Protein AF-A0A7C7GGK7-F1 (afdb_monomer)

Mean predicted aligned error: 16.46 Å

Secondary structure (DSSP, 8-state):
-EEEEEEEEEETTEEEEEEEEEEEE--SS--EEEES---HHHHHHHHHHHHHHHHTTPPPPSSEEEEEEEES-S-SSS-TT-----------HHHHHHHHHHHSPPTTTTGGGGS---S-HHHHHHHHHHTT--------SS-TT---

Radius of gyration: 23.61 Å; Cα contacts (8 Å, |Δi|>4): 130; chains: 1; bounding box: 52×41×65 Å

Solvent-accessible surface area (backbone atoms only — not comparable to full-atom values): 9558 Å² total; per-residue (Å²): 92,81,48,78,46,83,47,74,47,73,62,90,92,45,78,41,69,26,46,40,37,41,37,51,44,91,47,90,58,64,45,80,46,81,46,62,86,70,53,71,71,62,63,54,42,54,59,53,54,52,50,51,37,52,75,70,75,45,81,79,73,71,34,19,36,40,35,40,49,45,68,77,85,71,71,102,70,89,72,94,79,71,83,75,82,62,80,76,87,68,89,41,75,67,57,43,52,55,50,50,64,69,69,50,75,50,73,80,74,45,50,69,75,73,51,89,78,64,95,44,71,70,58,43,51,52,52,22,61,75,69,74,44,89,78,84,85,87,85,70,99,63,60,96,82,72,79,132

pLDDT: mean 74.41, std 16.19, range [34.75, 95.0]

Nearest PDB structures (foldseek):
  7t71-assembly1_B-2  TM=4.369E-01  e=2.823E-01  Picrophilus oshimae DSM 9789
  4du8-assembly2_B  TM=4.999E-01  e=1.140E+00  Staphylococcus epidermidis
  6iey-assembly1_B  TM=2.844E-01  e=3.638E-01  uncultured bacterium
  3qt6-assembly1_B  TM=4.251E-01  e=1.294E+00  Staphylococcus epidermidis
  6n0y-assembly2_F  TM=3.670E-01  e=7.311E-01  Anaerolinea thermophila UNI-1

Foldseek 3Di:
DKDKDWDWDDDPPDIAIKIKIKDFDADQAADEEEDDPDDPVVVVCVVVVVVVCVVVVHDDDRTYIYMYIGGPPDDDPDDPPDPPPPPDDDDDVVNVVVVCVVPPDDPVSCVVVVDPDDPDPVVQVVVCVVVVHDGDDDDDPDDPVDDD

Sequence (148 aa):
MLAKVLSSAILGIDAYVVEVEAHLTGAKLPKFKTVGLPEGAVKESKERVRAAIKNTGFIFPHKHVSIFVMGIMIGSFFLAGCNTNKEQFSLTSKSYEMWRDYITPTENELLWTSIPWRSSFREGLIDADEYQKPLLLWAMNGHPLGCT

Structure (mmCIF, N/CA/C/O backbone):
data_AF-A0A7C7GGK7-F1
#
_entry.id   AF-A0A7C7GGK7-F1
#
loop_
_atom_site.group_PDB
_atom_site.id
_atom_site.type_symbol
_atom_site.label_atom_id
_atom_site.label_alt_id
_atom_site.label_comp_id
_atom_site.label_asym_id
_atom_site.label_entity_id
_atom_site.label_seq_id
_atom_site.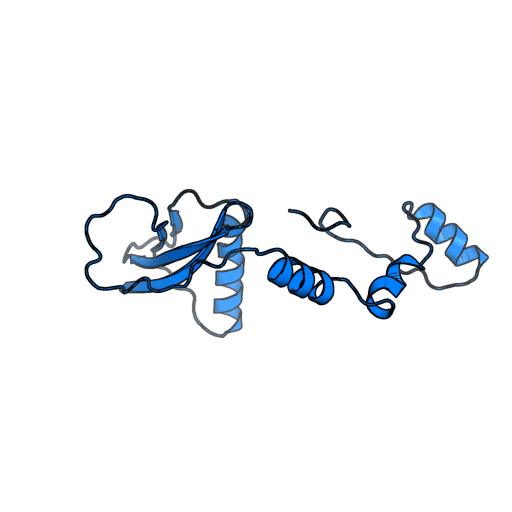pdbx_PDB_ins_code
_atom_site.Cartn_x
_atom_site.Cartn_y
_atom_site.Cartn_z
_atom_site.occupancy
_atom_site.B_iso_or_equiv
_atom_site.auth_seq_id
_atom_site.auth_comp_id
_atom_site.auth_asym_id
_atom_site.auth_atom_id
_atom_site.pdbx_PDB_model_num
ATOM 1 N N . MET A 1 1 ? -15.890 15.602 21.342 1.00 60.84 1 MET A N 1
ATOM 2 C CA . MET A 1 1 ? -15.187 14.345 21.700 1.00 60.84 1 MET A CA 1
ATOM 3 C C . MET A 1 1 ? -13.830 14.373 21.028 1.00 60.84 1 MET A C 1
ATOM 5 O O . MET A 1 1 ? -13.796 14.701 19.845 1.00 60.84 1 MET A O 1
ATOM 9 N N . LEU A 1 2 ? -12.759 14.103 21.775 1.00 77.81 2 LEU A N 1
ATOM 10 C CA . LEU A 1 2 ? -11.380 14.084 21.283 1.00 77.81 2 LEU A CA 1
ATOM 11 C C . LEU A 1 2 ? -10.863 12.643 21.350 1.00 77.81 2 LEU A C 1
ATOM 13 O O . LEU A 1 2 ? -10.968 12.018 22.402 1.00 77.81 2 LEU A O 1
ATOM 17 N N . ALA A 1 3 ? -10.345 12.129 20.242 1.00 83.38 3 ALA A N 1
ATOM 18 C CA . ALA A 1 3 ? -9.638 10.856 20.174 1.00 83.38 3 ALA A CA 1
ATOM 19 C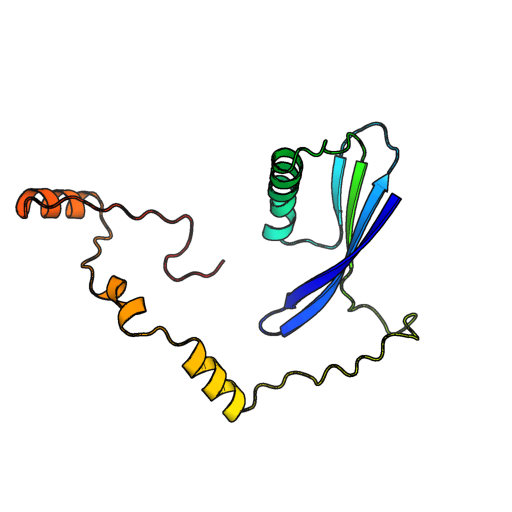 C . ALA A 1 3 ? -8.208 11.121 19.699 1.00 83.38 3 ALA A C 1
ATOM 21 O O . ALA A 1 3 ? -8.009 11.943 18.805 1.00 83.38 3 ALA A O 1
ATOM 22 N N . LYS A 1 4 ? -7.231 10.437 20.294 1.00 82.50 4 LYS A N 1
ATOM 23 C CA . LYS A 1 4 ? -5.817 10.539 19.924 1.00 82.50 4 LYS A CA 1
ATOM 24 C C . LYS A 1 4 ? -5.273 9.162 19.582 1.00 82.50 4 LYS A C 1
ATOM 26 O O . LYS A 1 4 ? -5.633 8.187 20.240 1.00 82.50 4 LYS A O 1
ATOM 31 N N . VAL A 1 5 ? -4.414 9.088 18.575 1.00 84.31 5 VAL A N 1
ATOM 32 C CA . VAL A 1 5 ? -3.712 7.861 18.200 1.00 84.31 5 VAL A CA 1
ATOM 33 C C . VAL A 1 5 ? -2.286 8.185 17.769 1.00 84.31 5 VAL A C 1
ATOM 35 O O . VAL A 1 5 ? -2.046 9.166 17.064 1.00 84.31 5 VAL A O 1
ATOM 38 N N . LEU A 1 6 ? -1.337 7.356 18.201 1.00 82.62 6 LEU A N 1
ATOM 39 C CA . LEU A 1 6 ? 0.034 7.412 17.707 1.00 82.62 6 LEU A CA 1
ATOM 40 C C . LEU A 1 6 ? 0.099 6.742 16.335 1.00 82.62 6 LEU A C 1
ATOM 42 O O . LEU A 1 6 ? -0.434 5.652 16.134 1.00 82.62 6 LEU A O 1
ATOM 46 N N . SER A 1 7 ? 0.764 7.397 15.397 1.00 83.31 7 SER A N 1
ATOM 47 C CA . SER A 1 7 ? 0.987 6.911 14.041 1.00 83.31 7 SER A CA 1
ATOM 48 C C . SER A 1 7 ? 2.434 7.187 13.623 1.00 83.31 7 SER A C 1
ATOM 50 O O . SER A 1 7 ? 3.248 7.663 14.420 1.00 83.31 7 SER A O 1
ATOM 52 N N . SER A 1 8 ? 2.774 6.864 12.382 1.00 81.62 8 SER A N 1
ATOM 53 C CA . SER A 1 8 ? 4.082 7.137 11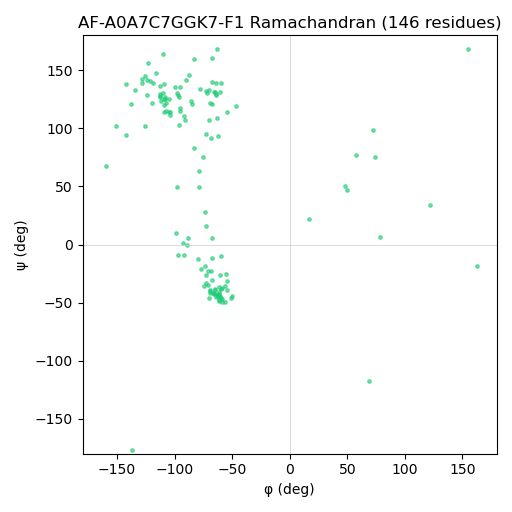.798 1.00 81.62 8 SER A CA 1
ATOM 54 C C . SER A 1 8 ? 3.936 7.863 10.466 1.00 81.62 8 SER A C 1
ATOM 56 O O . SER A 1 8 ? 3.026 7.591 9.685 1.00 81.62 8 SER A O 1
ATOM 58 N N . ALA A 1 9 ? 4.848 8.792 10.214 1.00 79.19 9 ALA A N 1
ATOM 59 C CA . ALA A 1 9 ? 5.038 9.446 8.929 1.00 79.19 9 ALA A CA 1
ATOM 60 C C . ALA A 1 9 ? 6.482 9.230 8.475 1.00 79.19 9 ALA A C 1
ATOM 62 O O . ALA A 1 9 ? 7.361 8.986 9.299 1.00 79.19 9 ALA A O 1
ATOM 63 N N . ILE A 1 10 ? 6.726 9.310 7.174 1.00 76.06 10 ILE A N 1
ATOM 64 C CA . ILE A 1 10 ? 8.057 9.128 6.598 1.00 76.06 10 ILE A CA 1
ATOM 65 C C . ILE A 1 10 ? 8.545 10.488 6.097 1.00 76.06 10 ILE A C 1
ATOM 67 O O . ILE A 1 10 ? 7.771 11.238 5.503 1.00 76.06 10 ILE A O 1
ATOM 71 N N . LEU A 1 11 ? 9.817 10.800 6.333 1.00 73.56 11 LEU A N 1
ATOM 72 C CA . LEU A 1 11 ? 10.525 11.903 5.690 1.00 73.56 11 LEU A CA 1
ATOM 73 C C . LEU A 1 11 ? 11.790 11.321 5.047 1.00 73.56 11 LEU A C 1
ATOM 75 O O . LEU A 1 11 ? 12.766 11.018 5.727 1.00 73.56 11 LEU A O 1
ATOM 79 N N . GLY A 1 12 ? 11.751 11.119 3.728 1.00 79.44 12 GLY A N 1
ATOM 80 C CA . GLY A 1 12 ? 12.812 10.407 3.010 1.00 79.44 12 GLY A CA 1
ATOM 81 C C . GLY A 1 12 ? 12.833 8.916 3.361 1.00 79.44 12 GLY A C 1
ATOM 82 O O . GLY A 1 12 ? 11.870 8.211 3.081 1.00 79.44 12 GLY A O 1
ATOM 83 N N . ILE A 1 13 ? 13.929 8.442 3.960 1.00 75.25 13 ILE A N 1
ATOM 84 C CA . ILE A 1 13 ? 14.077 7.054 4.446 1.00 75.25 13 ILE A CA 1
ATOM 85 C C . ILE A 1 13 ? 13.775 6.908 5.944 1.00 75.25 13 ILE A C 1
ATOM 87 O O . ILE A 1 13 ? 13.696 5.791 6.453 1.00 75.25 13 ILE A O 1
ATOM 91 N N . ASP A 1 14 ? 13.609 8.027 6.648 1.00 67.38 14 ASP A N 1
ATOM 92 C CA . ASP A 1 14 ? 13.467 8.057 8.097 1.00 67.38 14 ASP A CA 1
ATOM 93 C C . ASP A 1 14 ? 11.990 8.074 8.505 1.00 67.38 14 ASP A C 1
ATOM 95 O O . ASP A 1 14 ? 11.170 8.820 7.960 1.00 67.38 14 ASP A O 1
ATOM 99 N N . ALA A 1 15 ? 11.644 7.254 9.500 1.00 77.12 15 ALA A N 1
ATOM 100 C CA . ALA A 1 15 ? 10.300 7.184 10.060 1.00 77.12 15 ALA A CA 1
ATOM 101 C C . ALA A 1 15 ? 10.188 8.032 11.334 1.00 77.12 15 ALA A C 1
ATOM 103 O O . ALA A 1 15 ? 10.937 7.861 12.296 1.00 77.12 15 ALA A O 1
ATOM 104 N N . TYR A 1 16 ? 9.183 8.899 11.371 1.00 77.75 16 TYR A N 1
ATOM 105 C CA . TYR A 1 16 ? 8.879 9.791 12.480 1.00 77.75 16 TYR A CA 1
ATOM 106 C C . TYR A 1 16 ? 7.567 9.388 13.129 1.00 77.75 16 TYR A C 1
ATOM 108 O O . TYR A 1 16 ? 6.574 9.115 12.456 1.00 77.75 16 TYR A O 1
ATOM 116 N N . VAL A 1 17 ? 7.544 9.379 14.459 1.00 79.00 17 VAL A N 1
ATOM 117 C CA . VAL A 1 17 ? 6.294 9.211 15.202 1.00 79.00 17 VAL A CA 1
ATOM 118 C C . VAL A 1 17 ? 5.491 10.503 15.083 1.00 79.00 17 VAL A C 1
ATOM 120 O O . VAL A 1 17 ? 6.023 11.594 15.295 1.00 79.00 17 VAL A O 1
ATOM 123 N N . VAL A 1 18 ? 4.209 10.380 14.755 1.00 80.88 18 VAL A N 1
ATOM 124 C CA . VAL A 1 18 ? 3.268 11.501 14.682 1.00 80.88 18 VAL A CA 1
ATOM 125 C C . VAL A 1 18 ? 2.054 11.209 15.550 1.00 80.88 18 VAL A C 1
ATOM 127 O O . VAL A 1 18 ? 1.613 10.065 15.656 1.00 80.88 18 VAL A O 1
ATOM 130 N N . GLU A 1 19 ? 1.506 12.242 16.178 1.00 81.75 19 GLU A N 1
ATOM 131 C CA . GLU A 1 19 ? 0.240 12.134 16.896 1.00 81.75 19 GLU A CA 1
ATOM 132 C C . GLU A 1 19 ? -0.887 12.605 15.974 1.00 81.75 19 GLU A C 1
ATOM 134 O O . GLU A 1 19 ? -0.831 13.693 15.391 1.00 81.75 19 GLU A O 1
ATOM 139 N N . VAL A 1 20 ? -1.907 11.762 15.820 1.00 83.81 20 VAL A N 1
ATOM 140 C CA . VAL A 1 20 ? -3.114 12.089 15.065 1.00 83.81 20 VAL A CA 1
ATOM 141 C C . VAL A 1 20 ? -4.252 12.295 16.047 1.00 83.81 20 VAL A C 1
ATOM 143 O O . VAL A 1 20 ? -4.620 11.396 16.806 1.00 83.81 20 VAL A O 1
ATOM 146 N N . GLU A 1 21 ? -4.844 13.480 15.997 1.00 83.38 21 GLU A N 1
ATOM 147 C CA . GLU A 1 21 ? -5.991 13.834 16.816 1.00 83.38 21 GLU A CA 1
ATOM 148 C C . GLU A 1 21 ? -7.242 13.958 15.951 1.00 83.38 21 GLU A C 1
ATOM 150 O O . GLU A 1 21 ? -7.264 14.664 14.942 1.00 83.38 21 GLU A O 1
ATOM 155 N N . ALA A 1 22 ? -8.321 13.307 16.370 1.00 84.25 22 ALA A N 1
ATOM 156 C CA . ALA A 1 22 ? -9.635 13.439 15.767 1.00 84.25 22 ALA A CA 1
ATOM 157 C C . ALA A 1 22 ? -10.579 14.136 16.745 1.00 84.25 22 ALA A C 1
ATOM 159 O O . ALA A 1 22 ? -10.811 13.678 17.867 1.00 84.25 22 ALA A O 1
ATOM 160 N N . HIS A 1 23 ? -11.166 15.240 16.298 1.00 81.56 23 HIS A N 1
ATOM 161 C CA . HIS A 1 23 ? -12.105 16.018 17.081 1.00 81.56 23 HIS A CA 1
ATOM 162 C C . HIS A 1 23 ? -13.475 16.083 16.404 1.00 81.56 23 HIS A C 1
ATOM 164 O O . HIS A 1 23 ? -13.628 16.592 15.290 1.00 81.56 23 HIS A O 1
ATOM 170 N N . LEU A 1 24 ? -14.494 15.612 17.122 1.00 79.56 24 LEU A N 1
ATOM 171 C CA . LEU A 1 24 ? -15.897 15.777 16.748 1.00 79.56 24 LEU A CA 1
ATOM 172 C C . LEU A 1 24 ? -16.437 17.060 17.378 1.00 79.56 24 LEU A C 1
ATOM 174 O O . LEU A 1 24 ? -16.672 17.105 18.592 1.00 79.56 24 LEU A O 1
ATOM 178 N N . THR A 1 25 ? -16.649 18.078 16.543 1.00 72.50 25 THR A N 1
ATOM 179 C CA . THR A 1 25 ? -17.270 19.355 16.923 1.00 72.50 25 THR A CA 1
ATOM 180 C C . THR A 1 25 ? -18.784 19.284 16.734 1.00 72.50 25 THR A C 1
ATOM 182 O O . THR A 1 25 ? -19.278 18.719 15.760 1.00 72.50 25 THR A O 1
ATOM 185 N N . GLY A 1 26 ? -19.547 19.885 17.650 1.00 61.53 26 GLY A N 1
ATOM 186 C CA . GLY A 1 26 ? -21.019 19.892 17.627 1.00 61.53 26 GLY A CA 1
ATOM 187 C C . GLY A 1 26 ? -21.663 20.780 16.553 1.00 61.53 26 GLY A C 1
ATOM 188 O O . GLY A 1 26 ? -22.843 21.096 16.665 1.00 61.53 26 GLY A O 1
ATOM 189 N N . ALA A 1 27 ? -20.912 21.221 15.541 1.00 62.66 27 ALA A N 1
ATOM 190 C CA . ALA A 1 27 ? -21.442 22.086 14.494 1.00 62.66 27 ALA A CA 1
ATOM 191 C C . ALA A 1 27 ? -22.473 21.338 13.630 1.00 62.66 27 ALA A C 1
ATOM 193 O O . ALA A 1 27 ? -22.275 20.175 13.279 1.00 62.66 27 ALA A O 1
ATOM 194 N N . LYS A 1 28 ? -23.562 22.033 13.269 1.00 58.16 28 LYS A N 1
ATOM 195 C CA . LYS A 1 28 ? -24.721 21.486 12.535 1.00 58.16 28 LYS A CA 1
ATOM 196 C C . LYS A 1 28 ? -24.420 21.068 11.087 1.00 58.16 28 LYS A C 1
ATOM 198 O O . LYS A 1 28 ? -25.258 20.430 10.461 1.00 58.16 28 LYS A O 1
ATOM 203 N N . LEU A 1 29 ? -23.255 21.434 10.551 1.00 63.78 29 LEU A N 1
ATOM 204 C CA . LEU A 1 29 ? -22.863 21.145 9.173 1.00 63.78 29 LEU A CA 1
ATOM 205 C C . LEU A 1 29 ? -21.753 20.083 9.145 1.00 63.78 29 LEU A C 1
ATOM 207 O O . LEU A 1 29 ? -20.672 20.322 9.697 1.00 63.78 29 LEU A O 1
ATOM 211 N N . PRO A 1 30 ? -21.981 18.930 8.488 1.00 61.34 30 PRO A N 1
ATOM 212 C CA . PRO A 1 30 ? -20.973 17.892 8.356 1.00 61.34 30 PRO A CA 1
ATOM 213 C C . PRO A 1 30 ? -19.868 18.375 7.418 1.00 61.34 30 PRO A C 1
ATOM 215 O O . PRO A 1 30 ? -20.032 18.458 6.202 1.00 61.34 30 PRO A O 1
ATOM 218 N N . LYS A 1 31 ? -18.706 18.690 7.983 1.00 73.94 31 LYS A N 1
ATOM 219 C CA . LYS A 1 31 ? -17.505 19.014 7.219 1.00 73.94 31 LYS A CA 1
ATOM 220 C C . LYS A 1 31 ? -16.330 18.263 7.819 1.00 73.94 31 LYS A C 1
ATOM 222 O O . LYS A 1 31 ? -16.164 18.196 9.030 1.00 73.94 31 LYS A O 1
ATOM 227 N N . PHE A 1 32 ? -15.567 17.636 6.933 1.00 75.44 32 PHE A N 1
ATOM 228 C CA . PHE A 1 32 ? -14.387 16.860 7.279 1.00 75.44 32 PHE A CA 1
ATOM 229 C C . PHE A 1 32 ? -13.169 17.631 6.797 1.00 75.44 32 PHE A C 1
ATOM 231 O O . PHE A 1 32 ? -13.013 17.815 5.581 1.00 75.44 32 PHE A O 1
ATOM 238 N N . LYS A 1 33 ? -12.351 18.099 7.737 1.00 78.94 33 LYS A N 1
ATOM 239 C CA . LYS A 1 33 ? -11.163 18.910 7.471 1.00 78.94 33 LYS A CA 1
ATOM 240 C C . LYS A 1 33 ? -9.943 18.238 8.088 1.00 78.94 33 LYS A C 1
ATOM 242 O O . LYS A 1 33 ? -9.950 17.945 9.277 1.00 78.94 33 LYS A O 1
ATOM 247 N N . THR A 1 34 ? -8.902 18.065 7.285 1.00 79.44 34 THR A N 1
ATOM 248 C CA . THR A 1 34 ? -7.578 17.652 7.759 1.00 79.44 34 THR A CA 1
ATOM 249 C C . THR A 1 34 ? -6.689 18.892 7.859 1.00 79.44 34 THR A C 1
ATOM 251 O O . THR A 1 34 ? -6.721 19.743 6.967 1.00 79.44 34 THR A O 1
ATOM 254 N N . VAL A 1 35 ? -5.943 19.032 8.951 1.00 70.81 35 VAL A N 1
ATOM 255 C CA . VAL A 1 35 ?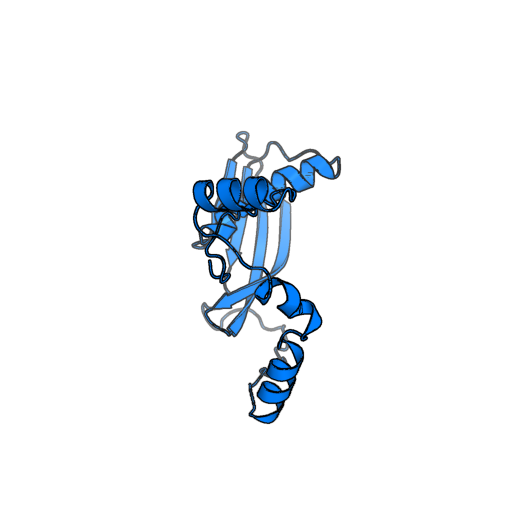 -5.074 20.179 9.265 1.00 70.81 35 VAL A CA 1
ATOM 256 C C . VAL A 1 35 ? -3.678 19.655 9.614 1.00 70.81 35 VAL A C 1
ATOM 258 O O . VAL A 1 35 ? -3.576 18.639 10.294 1.00 70.81 35 VAL A O 1
ATOM 261 N N . GLY A 1 36 ? -2.625 20.335 9.142 1.00 65.38 36 GLY A N 1
ATOM 262 C CA . GLY A 1 36 ? -1.224 19.920 9.338 1.00 65.38 36 GLY A CA 1
ATOM 263 C C . GLY A 1 36 ? -0.434 19.695 8.043 1.00 65.38 36 GLY A C 1
ATOM 264 O O . GLY A 1 36 ? 0.380 18.788 7.997 1.00 65.38 36 GLY A O 1
ATOM 265 N N . LEU A 1 37 ? -0.709 20.475 6.982 1.00 64.56 37 LEU A N 1
ATOM 266 C CA . LEU A 1 37 ? -0.084 20.333 5.649 1.00 64.56 37 LEU A CA 1
ATOM 267 C C . LEU A 1 37 ? -0.075 18.883 5.103 1.00 64.56 37 LEU A C 1
ATOM 269 O O . LEU A 1 37 ? 0.967 18.391 4.683 1.00 64.56 37 LEU A O 1
ATOM 273 N N . PRO A 1 38 ? -1.221 18.176 5.101 1.00 64.25 38 PRO A N 1
ATOM 274 C CA . PRO A 1 38 ? -1.276 16.806 4.606 1.00 64.25 38 PRO A CA 1
ATOM 275 C C . PRO A 1 38 ? -0.994 16.751 3.099 1.00 64.25 38 PRO A C 1
ATOM 277 O O . PRO A 1 38 ? -1.634 17.468 2.323 1.00 64.25 38 PRO A O 1
ATOM 280 N N . GLU A 1 39 ? -0.097 15.859 2.681 1.00 70.62 39 GLU A N 1
ATOM 281 C CA . GLU A 1 39 ? 0.101 15.526 1.268 1.00 70.62 39 GLU A CA 1
ATOM 282 C C . GLU A 1 39 ? -1.154 14.881 0.646 1.00 70.62 39 GLU A C 1
ATOM 284 O O . GLU A 1 39 ? -2.103 14.486 1.340 1.00 70.62 39 GLU A O 1
ATOM 289 N N . GLY A 1 40 ? -1.168 14.765 -0.688 1.00 69.50 40 GLY A N 1
ATOM 290 C CA . GLY A 1 40 ? -2.307 14.262 -1.467 1.00 69.50 40 GLY A CA 1
ATOM 291 C C . GLY A 1 40 ? -2.870 12.936 -0.944 1.00 69.50 40 GLY A C 1
ATOM 292 O O . GLY A 1 40 ? -4.077 12.829 -0.723 1.00 69.50 40 GLY A O 1
ATOM 293 N N . ALA A 1 41 ? -2.000 11.979 -0.607 1.00 70.69 41 ALA A N 1
ATOM 294 C CA . ALA A 1 41 ? -2.392 10.664 -0.094 1.00 70.69 41 ALA A CA 1
ATOM 295 C C . ALA A 1 41 ? -3.212 10.729 1.211 1.00 70.69 41 ALA A C 1
ATOM 297 O O . ALA A 1 41 ? -4.179 9.974 1.392 1.00 70.69 41 ALA A O 1
ATOM 298 N N . VAL A 1 42 ? -2.870 11.657 2.113 1.00 76.56 42 VAL A N 1
ATOM 299 C CA . VAL A 1 42 ? -3.592 11.884 3.375 1.00 76.56 42 VAL A CA 1
ATOM 300 C C . VAL A 1 42 ? -4.913 12.604 3.108 1.00 76.56 42 VAL A C 1
ATOM 302 O O . VAL A 1 42 ? -5.925 12.294 3.740 1.00 76.56 42 VAL A O 1
ATOM 305 N N . LYS A 1 43 ? -4.962 13.516 2.133 1.00 75.00 43 LYS A N 1
ATOM 306 C CA . LYS A 1 43 ? -6.207 14.184 1.726 1.00 75.00 43 LYS A CA 1
ATOM 307 C C . LYS A 1 43 ? -7.214 13.201 1.116 1.00 75.00 43 LYS A C 1
ATOM 309 O O . LYS A 1 43 ? -8.405 13.288 1.420 1.00 75.00 43 LYS A O 1
ATOM 314 N N . GLU A 1 44 ? -6.739 12.241 0.328 1.00 76.12 44 GLU A N 1
ATOM 315 C CA . GLU A 1 44 ? -7.550 11.172 -0.271 1.00 76.12 44 GLU A CA 1
ATOM 316 C C . GLU A 1 44 ? -7.999 10.108 0.738 1.00 76.12 44 GLU A C 1
ATOM 318 O O . GLU A 1 44 ? -9.059 9.499 0.573 1.00 76.12 44 GLU A O 1
ATOM 323 N N . SER A 1 45 ? -7.244 9.913 1.826 1.00 80.62 45 SER A N 1
ATOM 324 C CA . SER A 1 45 ? -7.577 8.936 2.877 1.00 80.62 45 SER A CA 1
ATOM 325 C C . SER A 1 45 ? -8.970 9.135 3.478 1.00 80.62 45 SER A C 1
ATOM 327 O O . SER A 1 45 ? -9.602 8.177 3.917 1.00 80.62 45 SER A O 1
ATOM 329 N N . LYS A 1 46 ? -9.491 10.364 3.425 1.00 82.19 46 LYS A N 1
ATOM 330 C CA . LYS A 1 46 ? -10.838 10.727 3.864 1.00 82.19 46 LYS A CA 1
ATOM 331 C C . LYS A 1 46 ? -11.926 9.837 3.263 1.00 82.19 46 LYS A C 1
ATOM 333 O O . LYS A 1 46 ? -12.811 9.395 3.995 1.00 82.19 46 LYS A O 1
ATOM 338 N N . GLU A 1 47 ? -11.884 9.580 1.956 1.00 81.31 47 GLU A N 1
ATOM 339 C CA . GLU A 1 47 ? -12.918 8.755 1.318 1.00 81.31 47 GLU A CA 1
ATOM 340 C C . GLU A 1 47 ? -12.765 7.279 1.702 1.00 81.31 47 GLU A C 1
ATOM 342 O O . GLU A 1 47 ? -13.764 6.601 1.945 1.00 81.31 47 GLU A O 1
ATOM 347 N N . ARG A 1 48 ? -11.524 6.808 1.902 1.00 84.31 48 ARG A N 1
ATOM 348 C CA . ARG A 1 48 ? -11.245 5.454 2.413 1.00 84.31 48 ARG A CA 1
ATOM 349 C C . ARG A 1 48 ? -11.787 5.257 3.830 1.00 84.31 48 ARG A C 1
ATOM 351 O O . ARG A 1 48 ? -12.439 4.252 4.098 1.00 84.31 48 ARG A O 1
ATOM 358 N N . VAL A 1 49 ? -11.598 6.239 4.714 1.00 84.81 49 VAL A N 1
ATOM 359 C CA . VAL A 1 49 ? -12.130 6.210 6.088 1.00 84.81 49 VAL A CA 1
ATOM 360 C C . VAL A 1 49 ? -13.657 6.148 6.084 1.00 84.81 49 VAL A C 1
ATOM 362 O O . VAL A 1 49 ? -14.246 5.368 6.831 1.00 84.81 49 VAL A O 1
ATOM 365 N N . ARG A 1 50 ? -14.323 6.923 5.219 1.00 83.56 50 ARG A N 1
ATOM 366 C CA . ARG A 1 50 ? -15.788 6.859 5.101 1.00 83.56 50 ARG A CA 1
ATOM 367 C C . ARG A 1 50 ? -16.280 5.507 4.611 1.00 83.56 50 ARG A C 1
ATOM 369 O O . ARG A 1 50 ? -17.232 4.979 5.181 1.00 83.56 50 ARG A O 1
ATOM 376 N N . ALA A 1 51 ? -15.644 4.961 3.577 1.00 84.75 51 ALA A N 1
ATOM 377 C CA . ALA A 1 51 ? -15.987 3.647 3.052 1.00 84.75 51 ALA A CA 1
ATOM 378 C C . ALA A 1 51 ? -15.810 2.558 4.122 1.00 84.75 51 ALA A C 1
ATOM 380 O O . ALA A 1 51 ? -16.711 1.749 4.32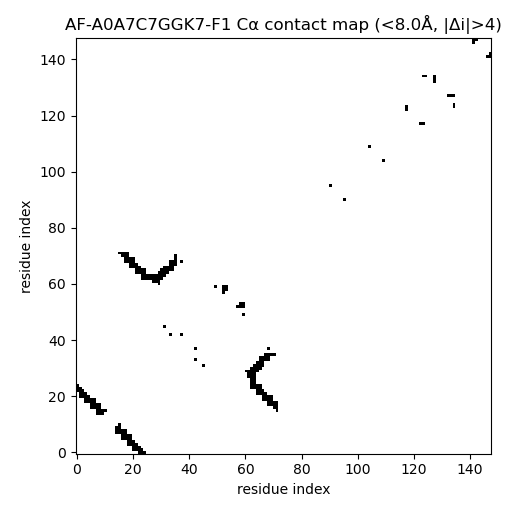1 1.00 84.75 51 ALA A O 1
ATOM 381 N N . ALA A 1 52 ? -14.708 2.593 4.876 1.00 86.19 52 ALA A N 1
ATOM 382 C CA . ALA A 1 52 ? -14.442 1.651 5.960 1.00 86.19 52 ALA A CA 1
ATOM 383 C C . ALA A 1 52 ? -15.500 1.717 7.076 1.00 86.19 52 ALA A C 1
ATOM 385 O O . ALA A 1 52 ? -16.013 0.681 7.497 1.00 86.19 52 ALA A O 1
ATOM 386 N N . ILE A 1 53 ? -15.884 2.921 7.517 1.00 86.50 53 ILE A N 1
ATOM 387 C CA . ILE A 1 53 ? -16.928 3.106 8.542 1.00 86.50 53 ILE A CA 1
ATOM 388 C C . ILE A 1 53 ? -18.273 2.559 8.050 1.00 86.50 53 ILE A C 1
ATOM 390 O O . ILE A 1 53 ? -18.944 1.824 8.770 1.00 86.50 53 ILE A O 1
ATOM 394 N N . LYS A 1 54 ? -18.640 2.848 6.795 1.00 85.12 54 LYS A N 1
ATOM 395 C CA . LYS A 1 54 ? -19.880 2.339 6.195 1.00 85.12 54 LYS A CA 1
ATOM 396 C C . LYS A 1 54 ? -19.879 0.809 6.090 1.00 85.12 54 LYS A C 1
ATOM 398 O O . LYS A 1 54 ? -20.878 0.178 6.420 1.00 85.12 54 LYS A O 1
ATOM 403 N N . ASN A 1 55 ? -18.765 0.218 5.661 1.00 86.88 55 ASN A N 1
ATOM 404 C CA . ASN A 1 55 ? -18.635 -1.231 5.474 1.00 86.88 55 ASN A CA 1
ATOM 405 C C . ASN A 1 55 ? -18.605 -2.013 6.792 1.00 86.88 55 ASN A C 1
ATOM 407 O O . ASN A 1 55 ? -18.940 -3.190 6.811 1.00 86.88 55 ASN A O 1
ATOM 411 N N . THR A 1 56 ? -18.233 -1.367 7.895 1.00 88.75 56 THR A N 1
ATOM 412 C CA . THR A 1 56 ? -18.226 -1.973 9.236 1.00 88.75 56 THR A CA 1
ATOM 413 C C . THR A 1 56 ? -19.568 -1.832 9.962 1.00 88.75 56 THR A C 1
ATOM 415 O O . THR A 1 56 ? -19.680 -2.210 11.123 1.00 88.75 56 THR A O 1
ATOM 418 N N . GLY A 1 57 ? -20.604 -1.311 9.290 1.00 86.19 57 GLY A N 1
ATOM 419 C CA . GLY A 1 57 ? -21.950 -1.159 9.850 1.00 86.19 57 GLY A CA 1
ATOM 420 C C . GLY A 1 57 ? -22.110 0.040 10.787 1.00 86.19 57 GLY A C 1
ATOM 421 O O . GLY A 1 57 ? -23.171 0.216 11.385 1.00 86.19 57 GLY A O 1
ATOM 422 N N . PHE A 1 58 ? -21.088 0.891 10.908 1.00 83.06 58 PHE A N 1
ATOM 423 C CA . PHE A 1 58 ? -21.155 2.102 11.715 1.00 83.06 58 PHE A CA 1
ATOM 424 C C . PHE A 1 58 ? -21.714 3.278 10.909 1.00 83.06 58 PHE A C 1
ATOM 426 O O . PHE A 1 58 ? -21.468 3.444 9.712 1.00 83.06 58 PHE A O 1
ATOM 433 N N . ILE A 1 59 ? -22.456 4.147 11.593 1.00 79.12 59 ILE A N 1
ATOM 434 C CA . ILE A 1 59 ? -22.995 5.367 10.995 1.00 79.12 59 ILE A CA 1
ATOM 435 C C . ILE A 1 59 ? -21.926 6.452 11.076 1.00 79.12 59 ILE A C 1
ATOM 437 O O . ILE A 1 59 ? -21.480 6.828 12.163 1.00 79.12 59 ILE A O 1
ATOM 441 N N . PHE A 1 60 ? -21.530 6.985 9.921 1.00 77.75 60 PHE A N 1
ATOM 442 C CA . PHE A 1 60 ? -20.619 8.120 9.887 1.00 77.75 60 PHE A CA 1
ATOM 443 C C . PHE A 1 60 ? -21.287 9.343 10.543 1.00 77.75 60 PHE A C 1
ATOM 445 O O . PHE A 1 60 ? -22.407 9.698 10.168 1.00 77.75 60 PHE A O 1
ATOM 452 N N . PRO A 1 61 ? -20.640 10.017 11.509 1.00 72.44 61 PRO A N 1
ATOM 453 C CA . PRO A 1 61 ? -21.279 11.098 12.245 1.00 72.44 61 PRO A CA 1
ATOM 454 C C . PRO A 1 61 ? -21.611 12.282 11.326 1.00 72.44 61 PRO A C 1
ATOM 456 O O . PRO A 1 61 ? -20.740 12.813 10.639 1.00 72.44 61 PRO A O 1
ATOM 459 N N . HIS A 1 62 ? -22.848 12.784 11.391 1.00 69.69 62 HIS A N 1
ATOM 460 C CA . HIS A 1 62 ? -23.293 14.012 10.702 1.00 69.69 62 HIS A CA 1
ATOM 461 C C . HIS A 1 62 ? -22.764 15.307 11.354 1.00 69.69 62 HIS A C 1
ATOM 463 O O . HIS A 1 62 ? -23.405 16.354 11.309 1.00 69.69 62 HIS A O 1
ATOM 469 N N . LYS A 1 63 ? -21.603 15.235 12.004 1.00 71.81 63 LYS A N 1
ATOM 470 C CA . LYS A 1 63 ? -20.968 16.333 12.738 1.00 71.81 63 LYS A CA 1
ATOM 471 C C . LYS A 1 63 ? -19.714 16.794 12.008 1.00 71.81 63 LYS A C 1
ATOM 473 O O . LYS A 1 63 ? -19.189 16.097 11.140 1.00 71.81 63 LYS A O 1
ATOM 478 N N . HIS A 1 64 ? -19.224 17.973 12.366 1.00 67.88 64 HIS A N 1
ATOM 479 C CA . HIS A 1 64 ? -17.943 18.444 11.861 1.00 67.88 64 HIS A CA 1
ATOM 480 C C . HIS A 1 64 ? -16.814 17.590 12.457 1.00 67.88 64 HIS A C 1
ATOM 482 O O . HIS A 1 64 ? -16.668 17.488 13.677 1.00 67.88 64 HIS A O 1
ATOM 488 N N . VAL A 1 65 ? -16.034 16.956 11.583 1.00 74.31 65 VAL A N 1
ATOM 489 C CA . VAL A 1 65 ? -14.880 16.130 11.941 1.00 74.31 65 VAL A CA 1
ATOM 490 C C . VAL A 1 65 ? -13.628 16.903 11.554 1.00 74.31 65 VAL A C 1
ATOM 492 O O . VAL A 1 65 ? -13.392 17.177 10.376 1.00 74.31 65 VAL A O 1
ATOM 495 N N . SER A 1 66 ? -12.832 17.277 12.544 1.00 74.25 66 SER A N 1
ATOM 496 C CA . SER A 1 66 ? -11.522 17.882 12.317 1.00 74.25 66 SER A CA 1
ATOM 497 C C . SER A 1 66 ? -10.456 16.867 12.690 1.00 74.25 66 SER A C 1
ATOM 499 O O . SER A 1 66 ? -10.479 16.351 13.805 1.00 74.25 66 SER A O 1
ATOM 501 N N . ILE A 1 67 ? -9.549 16.577 11.764 1.00 76.94 67 ILE A N 1
ATOM 502 C CA . ILE A 1 67 ? -8.380 15.736 12.011 1.00 76.94 67 ILE A CA 1
ATOM 503 C C . ILE A 1 67 ? -7.150 16.631 11.994 1.00 76.94 67 ILE A C 1
ATOM 505 O O . ILE A 1 67 ? -6.923 17.353 11.021 1.00 76.94 67 ILE A O 1
ATOM 509 N N . PHE A 1 68 ? -6.376 16.582 13.066 1.00 76.50 68 PHE A N 1
ATOM 510 C CA . PHE A 1 68 ? -5.107 17.275 13.194 1.00 76.50 68 PHE A CA 1
ATOM 511 C C . PHE A 1 68 ? -3.991 16.242 13.134 1.00 76.50 68 PHE A C 1
ATOM 513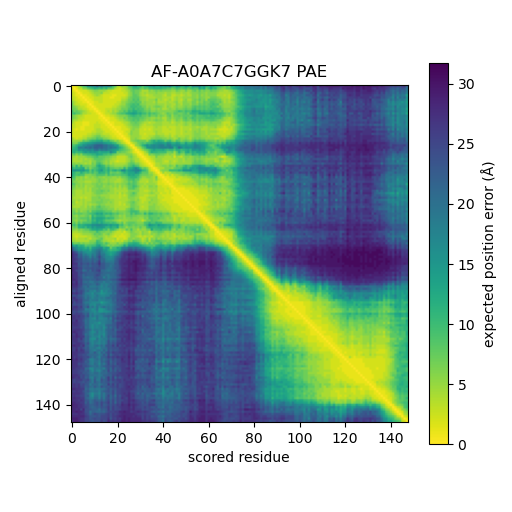 O O . PHE A 1 68 ? -4.013 15.251 13.861 1.00 76.50 68 PHE A O 1
ATOM 520 N N . VAL A 1 69 ? -3.039 16.470 12.239 1.00 69.75 69 VAL A N 1
ATOM 521 C CA . VAL A 1 69 ? -1.786 15.723 12.195 1.00 69.75 69 VAL A CA 1
ATOM 522 C C . VAL A 1 69 ? -0.732 16.642 12.781 1.00 69.75 69 VAL A C 1
ATOM 524 O O . VAL A 1 69 ? -0.427 17.681 12.193 1.00 69.75 69 VAL A O 1
ATOM 527 N N . MET A 1 70 ? -0.223 16.295 13.960 1.00 63.59 70 MET A N 1
ATOM 528 C CA . MET A 1 70 ? 0.837 17.056 14.604 1.00 63.59 70 MET A CA 1
ATOM 529 C C . MET A 1 70 ? 2.148 16.288 14.438 1.00 63.59 70 MET A C 1
ATOM 531 O O . MET A 1 70 ? 2.316 15.183 14.958 1.00 63.59 70 MET A O 1
ATOM 535 N N . GLY A 1 71 ? 3.079 16.867 13.679 1.00 56.22 71 GLY A N 1
ATOM 536 C CA . GLY A 1 71 ? 4.457 16.394 13.672 1.00 56.22 71 GLY A CA 1
ATOM 537 C C . GLY A 1 71 ? 5.101 16.733 15.013 1.00 56.22 71 GLY A C 1
ATOM 538 O O . GLY A 1 71 ? 5.001 17.869 15.467 1.00 56.22 71 GLY A O 1
ATOM 539 N N . ILE A 1 72 ? 5.800 15.781 15.632 1.00 53.00 72 ILE A N 1
ATOM 540 C CA . ILE A 1 72 ? 6.511 15.973 16.916 1.00 53.00 72 ILE A CA 1
ATOM 541 C C . ILE A 1 72 ? 7.713 16.949 16.781 1.00 53.00 72 ILE A C 1
ATOM 543 O O . ILE A 1 72 ? 8.450 17.217 17.722 1.00 53.00 72 ILE A O 1
ATOM 547 N N . MET A 1 73 ? 7.896 17.566 15.616 1.00 42.88 73 MET A N 1
ATOM 548 C CA . MET A 1 73 ? 9.044 18.395 15.257 1.00 42.88 73 MET A CA 1
ATOM 549 C C . MET A 1 73 ? 8.774 19.901 15.421 1.00 42.88 73 MET A C 1
ATOM 551 O O . MET A 1 73 ? 9.047 20.681 14.517 1.00 42.88 73 MET A O 1
ATOM 555 N N . ILE A 1 74 ? 8.244 20.341 16.569 1.00 37.88 74 ILE A N 1
ATOM 556 C CA . ILE A 1 74 ? 8.357 21.751 16.990 1.00 37.88 74 ILE A CA 1
ATOM 557 C C . ILE A 1 74 ? 8.569 21.818 18.510 1.00 37.88 74 ILE A C 1
ATOM 559 O O . ILE A 1 74 ? 7.618 21.840 19.280 1.00 37.88 74 ILE A O 1
ATOM 563 N N . GLY A 1 75 ? 9.840 21.883 18.914 1.00 34.75 75 GLY A N 1
ATOM 564 C CA . GLY A 1 75 ? 10.291 22.545 20.141 1.00 34.75 75 GLY A CA 1
ATOM 565 C C . GLY A 1 75 ? 9.963 21.867 21.474 1.00 34.75 75 GLY A C 1
ATOM 566 O O . GLY A 1 75 ? 8.897 22.076 22.026 1.00 34.75 75 GLY A O 1
ATOM 567 N N . SER A 1 76 ? 10.945 21.142 22.012 1.00 39.66 76 SER A N 1
ATOM 568 C CA . SER A 1 76 ? 11.475 21.088 23.394 1.00 39.66 76 SER A CA 1
ATOM 569 C C . SER A 1 76 ? 10.716 21.650 24.623 1.00 39.66 76 SER A C 1
ATOM 571 O O . SER A 1 76 ? 11.352 21.891 25.645 1.00 39.66 76 SER A O 1
ATOM 573 N N . PHE A 1 77 ? 9.401 21.836 24.622 1.00 39.12 77 PHE A N 1
ATOM 574 C CA . PHE A 1 77 ? 8.627 22.270 25.784 1.00 39.12 77 PHE A CA 1
ATOM 575 C C . PHE A 1 77 ? 7.332 21.458 25.847 1.00 39.12 77 PHE A C 1
ATOM 577 O O . PHE A 1 77 ? 6.527 21.498 24.928 1.00 39.12 77 PHE A O 1
ATOM 584 N N . PHE A 1 78 ? 7.139 20.743 26.957 1.00 35.75 78 PHE A N 1
ATOM 585 C CA . PHE A 1 78 ? 6.021 19.834 27.248 1.00 35.75 78 PHE A CA 1
ATOM 586 C C . PHE A 1 78 ? 6.027 18.484 26.523 1.00 35.75 78 PHE A C 1
ATOM 588 O O . PHE A 1 78 ? 5.194 18.221 25.671 1.00 35.75 78 PHE A O 1
ATOM 595 N N . LEU A 1 79 ? 6.896 17.578 26.979 1.00 37.25 79 LEU A N 1
ATOM 596 C CA . LEU A 1 79 ? 6.553 16.166 27.214 1.00 37.25 79 LEU A CA 1
ATOM 597 C C . LEU A 1 79 ? 7.585 15.574 28.191 1.00 37.25 79 LEU A C 1
ATOM 599 O O . LEU A 1 79 ? 8.408 14.729 27.853 1.00 37.25 79 LEU A O 1
ATOM 603 N N . ALA A 1 80 ? 7.549 16.049 29.439 1.00 36.72 80 ALA A N 1
ATOM 604 C CA . ALA A 1 80 ? 8.161 15.332 30.552 1.00 36.72 80 ALA A CA 1
ATOM 605 C C . ALA A 1 80 ? 7.339 14.053 30.783 1.00 36.72 80 ALA A C 1
ATOM 607 O O . ALA A 1 80 ? 6.315 14.089 31.459 1.00 36.72 80 ALA A O 1
ATOM 608 N N . GLY A 1 81 ? 7.723 12.940 30.154 1.00 37.34 81 GLY A N 1
ATOM 609 C CA . GLY A 1 81 ? 7.085 11.652 30.441 1.00 37.34 81 GLY A CA 1
ATOM 610 C C . GLY A 1 81 ? 7.273 10.533 29.423 1.00 37.34 81 GLY A C 1
ATOM 611 O O . GLY A 1 81 ? 7.093 9.376 29.787 1.00 37.34 81 GLY A O 1
ATOM 612 N N . CYS A 1 82 ? 7.665 10.813 28.178 1.00 36.94 82 CYS A N 1
ATOM 613 C CA . CYS A 1 82 ? 7.985 9.738 27.238 1.00 36.94 82 CYS A CA 1
ATOM 614 C C . CYS A 1 82 ? 9.490 9.497 27.235 1.00 36.94 82 CYS A C 1
ATOM 616 O O . CYS A 1 82 ? 10.252 10.259 26.651 1.00 36.94 82 CYS A O 1
ATOM 618 N N . ASN A 1 83 ? 9.905 8.427 27.909 1.00 38.31 83 ASN A N 1
ATOM 619 C CA . ASN A 1 83 ? 11.254 7.890 27.830 1.00 38.31 83 ASN A CA 1
ATOM 620 C C . ASN A 1 83 ? 11.509 7.452 26.376 1.00 38.31 83 ASN A C 1
ATOM 622 O O . ASN A 1 83 ? 11.132 6.354 25.971 1.00 38.31 83 ASN A O 1
ATOM 626 N N . THR A 1 84 ? 12.088 8.329 25.556 1.00 48.22 84 THR A N 1
ATOM 627 C CA . THR A 1 84 ? 12.487 8.043 24.172 1.00 48.22 84 THR A CA 1
ATOM 628 C C . THR A 1 84 ? 13.802 7.270 24.143 1.00 48.22 84 THR A C 1
ATOM 630 O O . THR A 1 84 ? 14.707 7.603 23.390 1.00 48.22 84 THR A O 1
ATOM 633 N N . ASN A 1 85 ? 13.908 6.194 24.926 1.00 44.91 85 ASN A N 1
ATOM 634 C CA . ASN A 1 85 ? 14.885 5.138 24.665 1.00 44.91 85 ASN A CA 1
ATOM 635 C C . ASN A 1 85 ? 14.338 4.254 23.535 1.00 44.91 85 ASN A C 1
ATOM 637 O O . ASN A 1 85 ? 14.007 3.087 23.718 1.00 44.91 85 ASN A O 1
ATOM 641 N N . LYS A 1 86 ? 14.167 4.850 22.354 1.00 54.34 86 LYS A N 1
ATOM 642 C CA . LYS A 1 86 ? 14.157 4.083 21.115 1.00 54.34 86 LYS A CA 1
ATOM 643 C C . LYS A 1 86 ? 15.597 4.108 20.651 1.00 54.34 86 LYS A C 1
ATOM 645 O O . LYS A 1 86 ? 16.090 5.178 20.305 1.00 54.34 86 LYS A O 1
ATOM 650 N N . GLU A 1 87 ? 16.270 2.963 20.712 1.00 56.47 87 GLU A N 1
ATOM 651 C CA . GLU A 1 87 ? 17.552 2.803 20.035 1.00 56.47 87 GLU A CA 1
ATOM 652 C C . GLU A 1 87 ? 17.388 3.348 18.618 1.00 56.47 87 GLU A C 1
ATOM 654 O O . GLU A 1 87 ? 16.494 2.932 17.875 1.00 56.47 87 GLU A O 1
ATOM 659 N N . GLN A 1 88 ? 18.169 4.373 18.293 1.00 55.19 88 GLN A N 1
ATOM 660 C CA . GLN A 1 88 ? 18.109 5.003 16.991 1.00 55.19 88 GLN A CA 1
ATOM 661 C C . GLN A 1 88 ? 18.524 3.947 15.973 1.00 55.19 88 GLN A C 1
ATOM 663 O O . GLN A 1 88 ? 19.679 3.520 15.955 1.00 55.19 88 GLN A O 1
ATOM 668 N N . PHE A 1 89 ? 17.561 3.472 15.178 1.00 63.09 89 PHE A N 1
ATOM 669 C CA . PHE A 1 89 ? 17.834 2.519 14.113 1.00 63.09 89 PHE A CA 1
ATOM 670 C C . PHE A 1 89 ? 18.916 3.124 13.218 1.00 63.09 89 PHE A C 1
ATOM 672 O O . PHE A 1 89 ? 18.703 4.163 12.596 1.00 63.09 89 PHE A O 1
ATOM 679 N N . SER A 1 90 ? 20.095 2.505 13.205 1.00 65.56 90 SER A N 1
ATOM 680 C CA . SER A 1 90 ? 21.199 2.919 12.350 1.00 65.56 90 SER A CA 1
ATOM 681 C C . SER A 1 90 ? 21.456 1.834 11.313 1.00 65.56 90 SER A C 1
ATOM 683 O O . SER A 1 90 ? 21.591 0.644 11.622 1.00 65.56 90 SER A O 1
ATOM 685 N N . LEU A 1 91 ? 21.486 2.248 10.048 1.00 73.56 91 LEU A N 1
ATOM 686 C CA . LEU A 1 91 ? 21.909 1.391 8.951 1.00 73.56 91 LEU A CA 1
ATOM 687 C C . LEU A 1 91 ? 23.427 1.222 9.045 1.00 73.56 91 LEU A C 1
ATOM 689 O O . LEU A 1 91 ? 24.204 2.057 8.594 1.00 73.56 91 LEU A O 1
ATOM 693 N N . THR A 1 92 ? 23.843 0.137 9.684 1.00 87.19 92 THR A N 1
ATOM 694 C CA . THR A 1 92 ? 25.215 -0.369 9.632 1.00 87.19 92 THR A CA 1
ATOM 695 C C . THR A 1 92 ? 25.384 -1.212 8.371 1.00 87.19 92 THR A C 1
ATOM 697 O O . THR A 1 92 ? 24.400 -1.733 7.846 1.00 87.19 92 THR A O 1
ATOM 700 N N . SER A 1 93 ? 26.614 -1.431 7.903 1.00 85.88 93 SER A N 1
ATOM 701 C CA . SER A 1 93 ? 26.858 -2.280 6.724 1.00 85.88 93 SER A CA 1
ATOM 702 C C . SER A 1 93 ? 26.239 -3.676 6.876 1.00 85.88 93 SER A C 1
ATOM 704 O O . SER A 1 93 ? 25.612 -4.184 5.954 1.00 85.88 93 SER A O 1
ATOM 706 N N . LYS A 1 94 ? 26.314 -4.250 8.085 1.00 80.75 94 LYS A N 1
ATOM 707 C CA . LYS A 1 94 ? 25.748 -5.567 8.397 1.00 80.75 94 LYS A CA 1
ATOM 708 C C . LYS A 1 94 ? 24.214 -5.573 8.406 1.00 80.75 94 LYS A C 1
ATOM 710 O O . LYS A 1 94 ? 23.610 -6.517 7.906 1.00 80.75 94 LYS A O 1
ATOM 715 N N . SER A 1 95 ? 23.573 -4.544 8.974 1.00 84.38 95 SER A N 1
ATOM 716 C CA . SER A 1 95 ? 22.105 -4.452 8.954 1.00 84.38 95 SER A CA 1
ATOM 717 C C . SER A 1 95 ? 21.578 -4.146 7.554 1.00 84.38 95 SER A C 1
ATOM 719 O O . SER A 1 95 ? 20.547 -4.690 7.173 1.00 84.38 95 SER A O 1
ATOM 721 N N . TYR A 1 96 ? 22.304 -3.354 6.762 1.00 86.31 96 TYR A N 1
ATOM 722 C CA . TYR A 1 96 ? 21.984 -3.116 5.356 1.00 86.31 96 TYR A CA 1
ATOM 723 C C . TYR A 1 96 ? 22.025 -4.404 4.528 1.00 86.31 96 TYR A C 1
ATOM 725 O O . TYR A 1 96 ? 21.074 -4.673 3.803 1.00 86.31 96 TYR A O 1
ATOM 733 N N . GLU A 1 97 ? 23.082 -5.214 4.653 1.00 87.81 97 GLU A N 1
ATOM 734 C CA . GLU A 1 97 ? 23.194 -6.491 3.935 1.00 87.81 97 GLU A CA 1
ATOM 735 C C . GLU A 1 97 ? 22.036 -7.431 4.268 1.00 87.81 97 GLU A C 1
ATOM 737 O O . GLU A 1 97 ? 21.373 -7.928 3.364 1.00 87.81 97 GLU A O 1
ATOM 742 N N . MET A 1 98 ? 21.723 -7.578 5.559 1.00 89.25 98 MET A N 1
ATOM 743 C CA . MET A 1 98 ? 20.584 -8.372 6.019 1.00 89.25 98 MET A CA 1
ATOM 744 C C . MET A 1 98 ? 19.264 -7.902 5.393 1.00 89.25 98 MET A C 1
ATOM 746 O O . MET A 1 98 ? 18.499 -8.720 4.888 1.00 89.25 98 MET A O 1
ATOM 750 N N . TRP A 1 99 ? 18.982 -6.596 5.425 1.00 84.31 99 TRP A N 1
ATOM 751 C CA . TRP A 1 99 ? 17.738 -6.058 4.872 1.00 84.31 99 TRP A CA 1
ATOM 752 C C . TRP A 1 99 ? 17.686 -6.147 3.352 1.00 84.31 99 TRP A C 1
ATOM 754 O O . TRP A 1 99 ? 16.637 -6.489 2.817 1.00 84.31 99 TRP A O 1
ATOM 764 N N . ARG A 1 100 ? 18.797 -5.882 2.658 1.00 86.88 100 ARG A N 1
ATOM 765 C CA . ARG A 1 100 ? 18.900 -6.031 1.203 1.00 86.88 100 ARG A CA 1
ATOM 766 C C . ARG A 1 100 ? 18.590 -7.465 0.799 1.00 86.88 100 ARG A C 1
ATOM 768 O O . ARG A 1 100 ? 17.761 -7.674 -0.078 1.00 86.88 100 ARG A O 1
ATOM 775 N N . ASP A 1 101 ? 19.218 -8.437 1.447 1.00 88.12 101 ASP A N 1
ATOM 776 C CA . ASP A 1 101 ? 19.031 -9.846 1.107 1.00 88.12 101 ASP A CA 1
ATOM 777 C C . ASP A 1 101 ? 17.604 -10.309 1.454 1.00 88.12 101 ASP A C 1
ATOM 779 O O . ASP A 1 101 ? 17.036 -11.127 0.739 1.00 88.12 101 ASP A O 1
ATOM 783 N N . TYR A 1 102 ? 16.983 -9.723 2.486 1.00 87.25 102 TYR A N 1
ATOM 784 C CA . TYR A 1 102 ? 15.587 -9.982 2.854 1.00 87.25 102 TYR A CA 1
ATOM 785 C C . TYR A 1 102 ? 14.562 -9.437 1.845 1.00 87.25 102 TYR A C 1
ATOM 787 O O . TYR A 1 102 ? 13.546 -10.083 1.607 1.00 87.25 102 TYR A O 1
ATOM 795 N N . ILE A 1 103 ? 14.795 -8.251 1.271 1.00 87.94 103 ILE A N 1
ATOM 796 C CA . ILE A 1 103 ? 13.865 -7.622 0.311 1.00 87.94 103 ILE A CA 1
ATOM 797 C C . ILE A 1 103 ? 14.165 -7.977 -1.147 1.00 87.94 103 ILE A C 1
ATOM 799 O O . ILE A 1 103 ? 13.398 -7.596 -2.031 1.00 87.94 103 ILE A O 1
ATOM 803 N N . THR A 1 104 ? 15.294 -8.638 -1.420 1.00 86.69 104 THR A N 1
ATOM 804 C CA . THR A 1 104 ? 15.649 -9.041 -2.782 1.00 86.69 104 THR A CA 1
ATOM 805 C C . THR A 1 104 ? 14.656 -10.108 -3.241 1.00 86.69 104 THR A C 1
ATOM 807 O O . THR A 1 104 ? 14.560 -11.150 -2.590 1.00 86.69 104 THR A O 1
ATOM 810 N N . PRO A 1 105 ? 13.914 -9.873 -4.338 1.00 87.25 105 PRO A N 1
ATOM 811 C CA . PRO A 1 105 ? 12.926 -10.828 -4.811 1.00 87.25 105 PRO A CA 1
ATOM 812 C C . PRO A 1 105 ? 13.576 -12.169 -5.140 1.00 87.25 105 PRO A C 1
ATOM 814 O O . PRO A 1 105 ? 14.649 -12.229 -5.745 1.00 87.25 105 PRO A O 1
ATOM 817 N N . THR A 1 106 ? 12.904 -13.251 -4.775 1.00 89.69 106 THR A N 1
ATOM 818 C CA . THR A 1 106 ? 13.303 -14.604 -5.166 1.00 89.69 106 THR A CA 1
ATOM 819 C C . THR A 1 106 ? 13.133 -14.811 -6.674 1.00 89.69 106 THR A C 1
ATOM 821 O O . THR A 1 106 ? 12.353 -14.120 -7.331 1.00 89.69 106 THR A O 1
ATOM 824 N N . GLU A 1 107 ? 13.809 -15.812 -7.247 1.00 88.56 107 GLU A N 1
ATOM 825 C CA . GLU A 1 107 ? 13.648 -16.148 -8.674 1.00 88.56 107 GLU A CA 1
ATOM 826 C C . GLU A 1 107 ? 12.182 -16.437 -9.044 1.00 88.56 107 GLU A C 1
ATOM 828 O O . GLU A 1 107 ? 11.712 -16.029 -10.106 1.00 88.56 107 GLU A O 1
ATOM 833 N N . ASN A 1 108 ? 11.430 -17.059 -8.128 1.00 88.50 108 ASN A N 1
ATOM 834 C CA . ASN A 1 108 ? 10.000 -17.316 -8.300 1.00 88.50 108 ASN A CA 1
ATOM 835 C C . ASN A 1 108 ? 9.171 -16.020 -8.357 1.00 88.50 108 ASN A C 1
ATOM 837 O O . ASN A 1 108 ? 8.230 -15.922 -9.143 1.00 88.50 108 ASN A O 1
ATOM 841 N N . GLU A 1 109 ? 9.519 -15.010 -7.560 1.00 84.88 109 GLU A N 1
ATOM 842 C CA . GLU A 1 109 ? 8.859 -13.698 -7.582 1.00 84.88 109 GLU A CA 1
ATOM 843 C C . GLU A 1 109 ? 9.238 -12.871 -8.813 1.00 84.88 109 GLU A C 1
ATOM 845 O O . GLU A 1 109 ? 8.503 -11.958 -9.180 1.00 84.88 109 GLU A O 1
ATOM 850 N N . LEU A 1 110 ? 10.343 -13.202 -9.487 1.00 87.00 110 LEU A N 1
ATOM 851 C CA . LEU A 1 110 ? 10.782 -12.563 -10.729 1.00 87.00 110 LEU A CA 1
ATOM 852 C C . LEU A 1 110 ? 10.280 -13.272 -11.991 1.00 87.00 110 LEU A C 1
ATOM 854 O O . LEU A 1 110 ? 10.557 -12.790 -13.088 1.00 87.00 110 LEU A O 1
ATOM 858 N N . LEU A 1 111 ? 9.497 -14.353 -11.887 1.00 86.31 111 LEU A N 1
ATOM 859 C CA . LEU A 1 111 ? 8.969 -15.079 -13.054 1.00 86.31 111 LEU A CA 1
ATOM 860 C C . LEU A 1 111 ? 8.210 -14.173 -14.031 1.00 86.31 111 LEU A C 1
ATOM 862 O O . LEU A 1 111 ? 8.273 -14.388 -15.240 1.00 86.31 111 LEU A O 1
ATOM 866 N N . TRP A 1 112 ? 7.550 -13.120 -13.541 1.00 83.12 112 TRP A N 1
ATOM 867 C CA . TRP A 1 112 ? 6.860 -12.155 -14.399 1.00 83.12 112 TRP A CA 1
ATOM 868 C C . TRP A 1 112 ? 7.809 -11.441 -15.373 1.00 83.12 112 TRP A C 1
ATOM 870 O O . TRP A 1 112 ? 7.373 -11.053 -16.451 1.00 83.12 112 TRP A O 1
ATOM 880 N N . THR A 1 113 ? 9.100 -11.304 -15.054 1.00 86.44 113 THR A N 1
ATOM 881 C CA . THR A 1 113 ? 10.098 -10.686 -15.948 1.00 86.44 113 THR A CA 1
ATOM 882 C C . THR A 1 113 ? 10.385 -11.531 -17.190 1.00 86.44 113 THR A C 1
ATOM 884 O O . THR A 1 113 ? 10.792 -10.992 -18.215 1.00 86.44 113 THR A O 1
ATOM 887 N N . SER A 1 114 ? 10.128 -12.842 -17.124 1.00 88.00 114 SER A N 1
ATOM 888 C CA . SER A 1 114 ? 10.281 -13.760 -18.259 1.00 88.00 114 SER A CA 1
ATOM 889 C C . SER A 1 114 ? 9.107 -13.713 -19.242 1.00 88.00 114 SER A C 1
ATOM 891 O O . SER A 1 114 ? 9.197 -14.251 -20.347 1.00 88.00 114 SER A O 1
ATOM 893 N N . ILE A 1 115 ? 7.997 -13.072 -18.859 1.00 86.31 115 ILE A N 1
ATOM 894 C CA . ILE A 1 115 ? 6.832 -12.925 -19.726 1.00 86.31 115 ILE A CA 1
ATOM 895 C C . ILE A 1 115 ? 7.179 -11.909 -20.826 1.00 86.31 115 ILE A C 1
ATOM 897 O O . ILE A 1 115 ? 7.655 -10.814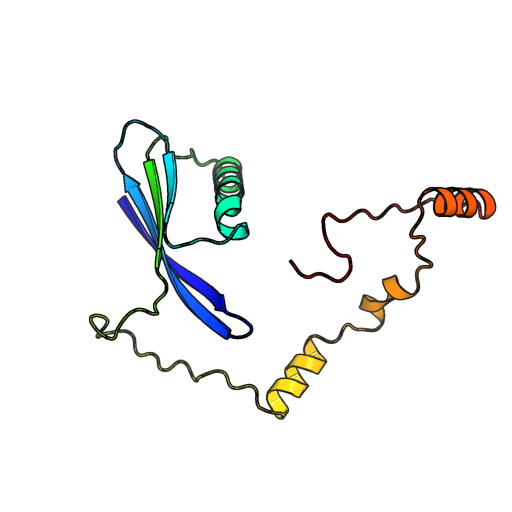 -20.519 1.00 86.31 115 ILE A O 1
ATOM 901 N N . PRO A 1 116 ? 6.932 -12.227 -22.109 1.00 85.69 116 PRO A N 1
ATOM 902 C CA . PRO A 1 116 ? 7.198 -11.319 -23.220 1.00 85.69 116 PRO A CA 1
ATOM 903 C C . PRO A 1 116 ? 6.137 -10.208 -23.273 1.00 85.69 116 PRO A C 1
ATOM 905 O O . PRO A 1 116 ? 5.222 -10.230 -24.096 1.00 85.69 116 PRO A O 1
ATOM 908 N N . TRP A 1 117 ? 6.233 -9.240 -22.362 1.00 87.25 117 TRP A N 1
ATOM 909 C CA . TRP A 1 117 ? 5.302 -8.118 -22.283 1.00 87.25 117 TRP A CA 1
ATOM 910 C C . TRP A 1 117 ? 5.319 -7.292 -23.570 1.00 87.25 117 TRP A C 1
ATOM 912 O O . TRP A 1 117 ? 6.373 -6.863 -24.043 1.00 87.25 117 TRP A O 1
ATOM 922 N N . ARG A 1 118 ? 4.131 -7.006 -24.107 1.00 88.50 118 ARG A N 1
ATOM 923 C CA . ARG A 1 118 ? 3.950 -6.020 -25.175 1.00 88.50 118 ARG A CA 1
ATOM 924 C C . ARG A 1 118 ? 3.500 -4.703 -24.568 1.00 88.50 118 ARG A C 1
ATOM 926 O O . ARG A 1 118 ? 2.553 -4.663 -23.789 1.00 88.50 118 ARG A O 1
ATOM 933 N N . SER A 1 119 ? 4.167 -3.618 -24.946 1.00 87.19 119 SER A N 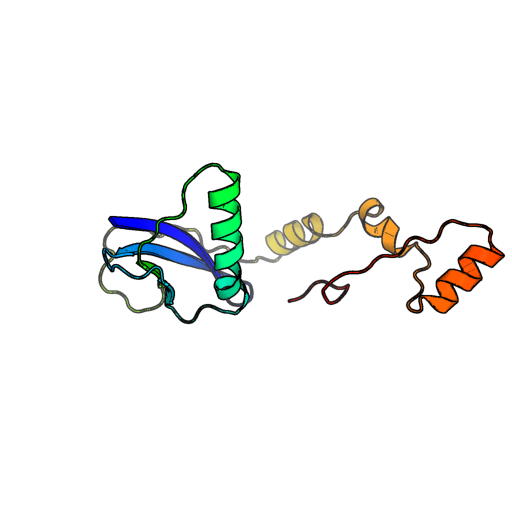1
ATOM 934 C CA . SER A 1 119 ? 3.765 -2.260 -24.566 1.00 87.19 119 SER A CA 1
ATOM 935 C C . SER A 1 119 ? 2.576 -1.754 -25.392 1.00 87.19 119 SER A C 1
ATOM 937 O O . SER A 1 119 ? 1.869 -0.845 -24.961 1.00 87.19 119 SER A O 1
ATOM 939 N N . SER A 1 120 ? 2.335 -2.350 -26.566 1.00 89.81 120 SER A N 1
ATOM 940 C CA . SER A 1 120 ? 1.230 -2.026 -27.468 1.00 89.81 120 SER A CA 1
ATOM 941 C C . SER A 1 120 ? 0.138 -3.092 -27.418 1.00 89.81 120 SER A C 1
ATOM 943 O O . SER A 1 120 ? 0.378 -4.270 -27.689 1.00 89.81 120 SER A O 1
ATOM 945 N N . PHE A 1 121 ? -1.100 -2.665 -27.153 1.00 90.19 121 PHE A N 1
ATOM 946 C CA . PHE A 1 121 ? -2.265 -3.555 -27.165 1.00 90.19 121 PHE A CA 1
ATOM 947 C C . PHE A 1 121 ? -2.504 -4.188 -28.543 1.00 90.19 121 PHE A C 1
ATOM 949 O O . PHE A 1 121 ? -2.869 -5.357 -28.637 1.00 90.19 121 PHE A O 1
ATOM 956 N N . ARG A 1 122 ? -2.258 -3.434 -29.623 1.00 92.06 122 ARG A N 1
ATOM 957 C CA . ARG A 1 122 ? -2.437 -3.925 -30.995 1.00 92.06 122 ARG A CA 1
ATOM 958 C C . ARG A 1 122 ? -1.458 -5.047 -31.327 1.00 92.06 122 ARG A C 1
ATOM 960 O O . ARG A 1 122 ? -1.857 -6.016 -31.956 1.00 92.06 122 ARG A O 1
ATOM 967 N N . GLU A 1 123 ? -0.205 -4.916 -30.904 1.00 91.81 123 GLU A N 1
ATOM 968 C CA . GLU A 1 123 ? 0.806 -5.964 -31.094 1.00 91.81 123 GLU A CA 1
ATOM 969 C C . GLU A 1 123 ? 0.460 -7.208 -30.276 1.00 91.81 123 GLU A C 1
ATOM 971 O O . GLU A 1 123 ? 0.508 -8.312 -30.803 1.00 91.81 123 GLU A O 1
ATOM 976 N N . GLY A 1 124 ? 0.002 -7.029 -29.031 1.00 92.81 124 GLY A N 1
ATOM 977 C CA . GLY A 1 124 ? -0.475 -8.141 -28.207 1.00 92.81 124 GLY A CA 1
ATOM 978 C C . GLY A 1 124 ? -1.646 -8.903 -28.836 1.00 92.81 124 GLY A C 1
ATOM 979 O O . GLY A 1 124 ? -1.688 -10.125 -28.748 1.00 92.81 124 GLY A O 1
ATOM 980 N N . LEU A 1 125 ? -2.575 -8.208 -29.504 1.00 93.38 125 LEU A N 1
ATOM 981 C CA . LEU A 1 125 ? -3.673 -8.844 -30.240 1.00 93.38 125 LEU A CA 1
ATOM 982 C C . LEU A 1 125 ? -3.187 -9.657 -31.443 1.00 93.38 125 LEU A C 1
ATOM 984 O O . LEU A 1 125 ? -3.688 -10.757 -31.653 1.00 93.38 125 LEU A O 1
ATOM 988 N N . ILE A 1 126 ? -2.234 -9.123 -32.215 1.00 93.88 126 ILE A N 1
ATOM 989 C CA . ILE A 1 126 ? -1.653 -9.828 -33.367 1.00 93.88 126 ILE A CA 1
ATOM 990 C C . ILE A 1 126 ? -0.964 -11.112 -32.894 1.00 93.88 126 ILE A C 1
ATOM 992 O O . ILE A 1 126 ? -1.264 -12.177 -33.420 1.00 93.88 126 ILE A O 1
ATOM 996 N N . ASP A 1 127 ? -0.129 -11.032 -31.854 1.00 92.69 127 ASP A N 1
ATOM 997 C CA . ASP A 1 127 ? 0.554 -12.202 -31.290 1.00 92.69 127 ASP A CA 1
ATOM 998 C C . ASP A 1 127 ? -0.450 -13.227 -30.728 1.00 92.69 127 ASP A C 1
ATOM 1000 O O . ASP A 1 127 ? -0.309 -14.432 -30.928 1.00 92.69 127 ASP A O 1
ATOM 1004 N N . ALA A 1 128 ? -1.483 -12.773 -30.013 1.00 93.00 128 ALA A N 1
ATOM 1005 C CA . ALA A 1 128 ? -2.495 -13.660 -29.442 1.00 93.00 128 ALA A CA 1
ATOM 1006 C C . ALA A 1 128 ? -3.255 -14.443 -30.525 1.00 93.00 128 ALA A C 1
ATOM 1008 O O . ALA A 1 128 ? -3.496 -15.640 -30.353 1.00 93.00 128 ALA A O 1
ATOM 1009 N N . ASP A 1 129 ? -3.588 -13.786 -31.639 1.00 94.56 129 ASP A N 1
ATOM 1010 C CA . ASP A 1 129 ? -4.225 -14.414 -32.797 1.00 94.56 129 ASP A CA 1
ATOM 1011 C C . ASP A 1 129 ? -3.259 -15.354 -33.534 1.00 94.56 129 ASP A C 1
ATOM 1013 O O . ASP A 1 129 ? -3.596 -16.511 -33.781 1.00 94.56 129 ASP A O 1
ATOM 1017 N N . GLU A 1 130 ? -2.022 -14.925 -33.795 1.00 95.00 130 GLU A N 1
ATOM 1018 C CA . GLU A 1 130 ? -1.010 -15.741 -34.479 1.00 95.00 130 GLU A CA 1
ATOM 1019 C C . GLU A 1 130 ? -0.710 -17.042 -33.720 1.00 95.00 130 GLU A C 1
ATOM 1021 O O . GLU A 1 130 ? -0.697 -18.127 -34.304 1.00 95.00 130 GLU A O 1
ATOM 1026 N N . TYR A 1 131 ? -0.519 -16.956 -32.402 1.00 92.50 131 TYR A N 1
ATOM 1027 C CA . TYR A 1 131 ? -0.200 -18.113 -31.565 1.00 92.50 131 TYR A CA 1
ATOM 1028 C C . TYR A 1 131 ? -1.434 -18.834 -31.012 1.00 92.50 131 TYR A C 1
ATOM 1030 O O . TYR A 1 131 ? -1.267 -19.815 -30.283 1.00 92.50 131 TYR A O 1
ATOM 1038 N N . GLN A 1 132 ? -2.650 -18.368 -31.325 1.00 94.38 132 GLN A N 1
ATOM 1039 C CA . GLN A 1 132 ? -3.916 -18.888 -30.793 1.00 94.38 132 GLN A CA 1
ATOM 1040 C C . GLN A 1 132 ? -3.896 -19.015 -29.257 1.00 94.38 132 GLN A C 1
ATOM 1042 O O . GLN A 1 132 ? -4.260 -20.044 -28.680 1.00 94.38 132 GLN A O 1
ATOM 1047 N N . LYS A 1 133 ? -3.425 -17.964 -28.574 1.00 90.62 133 LYS A N 1
ATOM 1048 C CA . LYS A 1 133 ? -3.295 -17.907 -27.109 1.00 90.62 133 LYS A CA 1
ATOM 1049 C C . LYS A 1 133 ? -4.194 -16.822 -26.514 1.00 90.62 133 LYS A C 1
ATOM 1051 O O . LYS A 1 133 ? -4.394 -15.782 -27.134 1.00 90.62 133 LYS A O 1
ATOM 1056 N N . PRO A 1 134 ? -4.715 -17.019 -25.290 1.00 88.50 134 PRO A N 1
ATOM 1057 C CA . PRO A 1 134 ? -5.474 -15.981 -24.608 1.00 88.50 134 PRO A CA 1
ATOM 1058 C C . PRO A 1 134 ? -4.587 -14.768 -24.299 1.00 88.50 134 PRO A C 1
ATOM 1060 O O . PRO A 1 134 ? -3.443 -14.914 -23.865 1.00 88.50 134 PRO A O 1
ATOM 1063 N N . LEU A 1 135 ? -5.141 -13.569 -24.485 1.00 89.19 135 LEU A N 1
ATOM 1064 C CA . LEU A 1 135 ? -4.470 -12.316 -24.154 1.00 89.19 135 LEU A CA 1
ATOM 1065 C C . LEU A 1 135 ? -4.695 -11.963 -22.678 1.00 89.19 135 LEU A C 1
ATOM 1067 O O . LEU A 1 135 ? -5.835 -11.807 -22.239 1.00 89.19 135 LEU A O 1
ATOM 1071 N N . LEU A 1 136 ? -3.608 -11.780 -21.927 1.00 85.75 136 LEU A N 1
ATOM 1072 C CA . LEU A 1 136 ? -3.647 -11.203 -20.584 1.00 85.75 136 LEU A CA 1
ATOM 1073 C C . LEU A 1 136 ? -3.361 -9.701 -20.672 1.00 85.75 136 LEU A C 1
ATOM 1075 O O . LEU A 1 136 ? -2.255 -9.297 -21.025 1.00 85.75 136 LEU A O 1
ATOM 1079 N N . LEU A 1 137 ? -4.350 -8.873 -20.332 1.00 86.25 137 LEU A N 1
ATOM 1080 C CA . LEU A 1 137 ? -4.172 -7.425 -20.234 1.00 86.25 137 LEU A CA 1
ATOM 1081 C C . LEU A 1 137 ? -3.883 -7.032 -18.784 1.00 86.25 137 LEU A C 1
ATOM 1083 O O . LEU A 1 137 ? -4.741 -7.184 -17.916 1.00 86.25 137 LEU A O 1
ATOM 1087 N N . TRP A 1 138 ? -2.700 -6.474 -18.538 1.00 80.31 138 TRP A N 1
ATOM 1088 C CA . TRP A 1 138 ? -2.358 -5.858 -17.259 1.00 80.31 138 TRP A CA 1
ATOM 1089 C C . TRP A 1 138 ? -2.386 -4.335 -17.405 1.00 80.31 138 TRP A C 1
ATOM 1091 O O . TRP A 1 138 ? -1.566 -3.752 -18.108 1.00 80.31 138 TRP A O 1
ATOM 1101 N N . ALA A 1 139 ? -3.328 -3.685 -16.719 1.00 78.44 139 ALA A N 1
ATOM 1102 C CA . ALA A 1 139 ? -3.363 -2.234 -16.558 1.00 78.44 139 ALA A CA 1
ATOM 1103 C C . ALA A 1 139 ? -3.113 -1.866 -15.087 1.00 78.44 139 ALA A C 1
ATOM 1105 O O . ALA A 1 139 ? -3.760 -2.413 -14.194 1.00 78.44 139 ALA A O 1
ATOM 1106 N N . MET A 1 140 ? -2.183 -0.946 -14.822 1.00 71.12 140 MET A N 1
ATOM 1107 C CA . MET A 1 140 ? -1.971 -0.362 -13.492 1.00 71.12 140 MET A CA 1
ATOM 1108 C C . MET A 1 140 ? -2.150 1.149 -13.550 1.00 71.12 140 MET A C 1
ATOM 1110 O O . MET A 1 140 ? -1.690 1.802 -14.484 1.00 71.12 140 MET A O 1
ATOM 1114 N N . ASN A 1 141 ? -2.770 1.709 -12.513 1.00 53.41 141 ASN A N 1
ATOM 1115 C CA . ASN A 1 141 ? -2.778 3.148 -12.280 1.00 53.41 141 ASN A CA 1
ATOM 1116 C C . ASN A 1 141 ? -1.475 3.521 -11.563 1.00 53.41 141 ASN A C 1
ATOM 1118 O O . ASN A 1 141 ? -1.438 3.574 -10.337 1.00 53.41 141 ASN A O 1
ATOM 1122 N N . GLY A 1 142 ? -0.392 3.702 -12.316 1.00 58.34 142 GLY A N 1
ATOM 1123 C CA . GLY A 1 142 ? 0.909 4.077 -11.764 1.00 58.34 142 GLY A CA 1
ATOM 1124 C C . GLY A 1 142 ? 2.074 3.651 -12.648 1.00 58.34 142 GLY A C 1
ATOM 1125 O O . GLY A 1 142 ? 1.911 2.876 -13.589 1.00 58.34 142 GLY A O 1
ATOM 1126 N N . HIS A 1 143 ? 3.266 4.167 -12.348 1.00 48.66 143 HIS A N 1
ATOM 1127 C CA . HIS A 1 143 ? 4.484 3.726 -13.018 1.00 48.66 143 HIS A CA 1
ATOM 1128 C C . HIS A 1 143 ? 4.725 2.239 -12.686 1.00 48.66 143 HIS A C 1
ATOM 1130 O O . HIS A 1 143 ? 4.746 1.899 -11.503 1.00 48.66 143 HIS A O 1
ATOM 1136 N N . PRO A 1 144 ? 4.958 1.350 -13.674 1.00 46.69 144 PRO A N 1
ATOM 1137 C CA . PRO A 1 144 ? 5.179 -0.088 -13.445 1.00 46.69 144 PRO A CA 1
ATOM 1138 C C . PRO A 1 144 ? 6.381 -0.440 -12.550 1.00 46.69 144 PRO A C 1
ATOM 1140 O O . PRO A 1 144 ? 6.516 -1.587 -12.146 1.00 46.69 144 PRO A O 1
ATOM 1143 N N . LEU A 1 145 ? 7.238 0.533 -12.218 1.00 50.84 145 LEU A N 1
ATOM 1144 C CA . LEU A 1 145 ? 8.365 0.376 -11.293 1.00 50.84 145 LEU A CA 1
ATOM 1145 C C . LEU A 1 145 ? 8.062 0.890 -9.876 1.00 50.84 145 LEU A C 1
ATOM 1147 O O . LEU A 1 145 ? 8.970 0.976 -9.062 1.00 50.84 145 LEU A O 1
ATOM 1151 N N . GLY A 1 146 ? 6.801 1.226 -9.583 1.00 40.66 146 GLY A N 1
ATOM 1152 C CA . GLY A 1 146 ? 6.324 1.503 -8.233 1.00 40.66 146 GLY A CA 1
ATOM 1153 C C . GLY A 1 146 ? 7.077 2.627 -7.531 1.00 40.66 146 GLY A C 1
ATOM 1154 O O . GLY A 1 146 ? 7.870 2.359 -6.646 1.00 40.66 146 GLY A O 1
ATOM 1155 N N . CYS A 1 147 ? 6.792 3.879 -7.877 1.00 39.19 147 CYS A N 1
ATOM 1156 C CA . CYS A 1 147 ? 7.063 5.030 -7.013 1.00 39.19 147 CYS A CA 1
ATOM 1157 C C . CYS A 1 147 ? 6.026 6.116 -7.323 1.00 39.19 147 CYS A C 1
ATOM 1159 O O . CYS A 1 147 ? 6.123 6.807 -8.337 1.00 39.19 147 CYS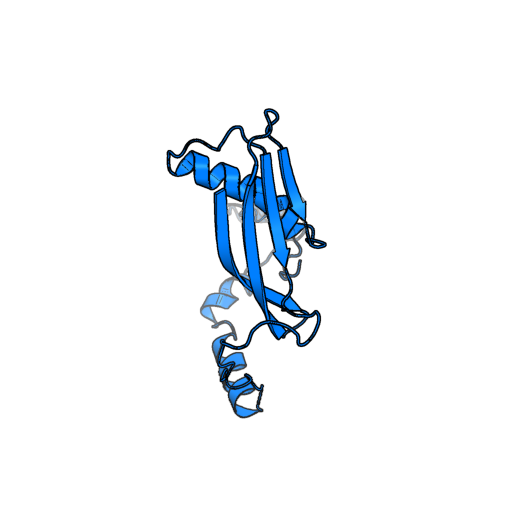 A O 1
ATOM 1161 N N . THR A 1 148 ? 5.020 6.232 -6.461 1.00 37.81 148 THR A N 1
ATOM 1162 C CA . THR A 1 148 ? 4.380 7.512 -6.129 1.00 37.81 148 THR A CA 1
ATOM 1163 C C . THR A 1 148 ? 4.671 7.786 -4.675 1.00 37.81 148 THR A C 1
ATOM 1165 O O . THR A 1 148 ? 4.530 6.808 -3.904 1.00 37.81 148 THR A O 1
#